Protein AF-A0A929EI55-F1 (afdb_monomer_lite)

pLDDT: mean 73.44, std 16.39, range [44.91, 92.25]

Foldseek 3Di:
DDPDDDDDPPVVPQQAAPVPRHRDPDVHHPVRVVVVVVVVVVVVVVVVPPPD

Radius of gyration: 20.56 Å; chains: 1; bounding box: 31×19×71 Å

Structure (mmCIF, N/CA/C/O backbone):
data_AF-A0A929EI55-F1
#
_entry.id   AF-A0A929EI55-F1
#
loop_
_atom_site.group_PDB
_atom_site.id
_atom_site.type_symbol
_atom_site.label_atom_id
_atom_site.label_alt_id
_atom_site.label_comp_id
_atom_site.label_asym_id
_atom_site.label_entity_id
_atom_site.label_seq_id
_atom_site.pdbx_PDB_ins_code
_atom_site.Cartn_x
_atom_site.Cartn_y
_atom_site.Cartn_z
_atom_site.occupancy
_atom_site.B_iso_or_equiv
_atom_site.auth_seq_id
_atom_site.auth_comp_id
_atom_site.auth_asym_id
_atom_site.auth_atom_id
_atom_site.pdbx_PDB_model_num
ATOM 1 N N . MET A 1 1 ? -1.720 -3.892 -44.596 1.00 47.62 1 MET A N 1
ATOM 2 C CA . MET A 1 1 ? -0.561 -4.553 -43.963 1.00 47.62 1 MET A CA 1
ATOM 3 C C . MET A 1 1 ? -0.052 -3.560 -42.932 1.00 47.62 1 MET A C 1
ATOM 5 O O . MET A 1 1 ? 0.235 -2.448 -43.335 1.00 47.62 1 MET A O 1
ATOM 9 N N . THR A 1 2 ? -0.048 -3.786 -41.628 1.00 44.91 2 THR A N 1
ATOM 10 C CA . THR A 1 2 ? -0.175 -5.024 -40.855 1.00 44.91 2 THR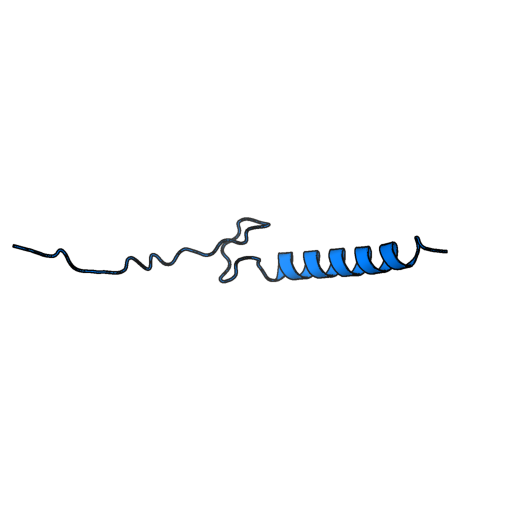 A CA 1
ATOM 11 C C . THR A 1 2 ? -0.532 -4.584 -39.435 1.00 44.91 2 THR A C 1
ATOM 13 O O . THR A 1 2 ? 0.006 -3.591 -38.955 1.00 44.91 2 THR A O 1
ATOM 16 N N . GLU A 1 3 ? -1.453 -5.290 -38.789 1.00 61.81 3 GLU A N 1
ATOM 17 C CA . GLU A 1 3 ? -1.717 -5.173 -37.358 1.00 61.81 3 GLU A CA 1
ATOM 18 C C . GLU A 1 3 ? -0.442 -5.536 -36.582 1.00 61.81 3 GLU A C 1
ATOM 20 O O . GLU A 1 3 ? -0.061 -6.705 -36.503 1.00 61.81 3 GLU A O 1
ATOM 25 N N . GLU A 1 4 ? 0.242 -4.541 -36.017 1.00 61.88 4 GLU A N 1
ATOM 26 C CA . GLU A 1 4 ? 1.351 -4.766 -35.086 1.00 61.88 4 GLU A CA 1
ATOM 27 C C . GLU A 1 4 ? 0.789 -5.162 -33.713 1.00 61.88 4 GLU A C 1
ATOM 29 O O . GLU A 1 4 ? 0.591 -4.358 -32.805 1.00 61.88 4 GLU A O 1
ATOM 34 N N . LYS A 1 5 ? 0.429 -6.448 -33.628 1.00 55.03 5 LYS A N 1
ATOM 35 C CA . LYS A 1 5 ? 0.895 -7.408 -32.615 1.00 55.03 5 LYS A CA 1
ATOM 36 C C . LYS A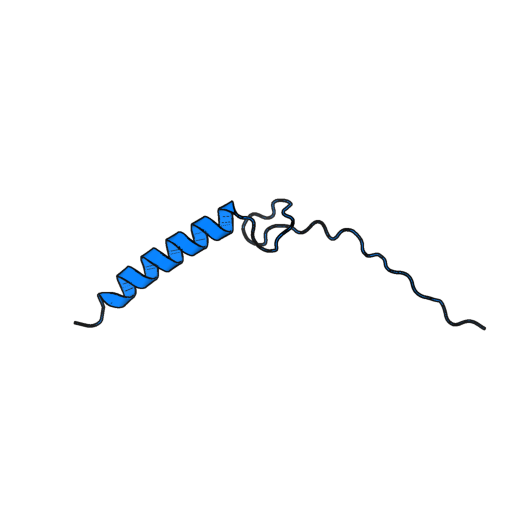 1 5 ? 1.516 -6.718 -31.384 1.00 55.03 5 LYS A C 1
ATOM 38 O O . LYS A 1 5 ? 2.571 -6.103 -31.468 1.00 55.03 5 LYS A O 1
ATOM 43 N N . ARG A 1 6 ? 0.815 -6.720 -30.240 1.00 57.66 6 ARG A N 1
ATOM 44 C CA . ARG A 1 6 ? 1.060 -7.676 -29.133 1.00 57.66 6 ARG A CA 1
ATOM 45 C C . ARG A 1 6 ? 2.570 -7.789 -28.896 1.00 57.66 6 ARG A C 1
ATOM 47 O O . ARG A 1 6 ? 3.285 -8.268 -29.755 1.00 57.66 6 ARG A O 1
ATOM 54 N N . GLU A 1 7 ? 3.100 -7.299 -27.790 1.00 52.94 7 GLU A N 1
ATOM 55 C CA . GLU A 1 7 ? 3.500 -8.157 -26.669 1.00 52.94 7 GLU A CA 1
ATOM 56 C C . GLU A 1 7 ? 4.034 -7.182 -25.599 1.00 52.94 7 GLU A C 1
ATOM 58 O O . GLU A 1 7 ? 4.987 -6.440 -25.805 1.00 52.94 7 GLU A O 1
ATOM 63 N N . GLU A 1 8 ? 3.262 -6.941 -24.545 1.00 53.28 8 GLU A N 1
ATOM 64 C CA . GLU A 1 8 ? 3.558 -7.582 -23.264 1.00 53.28 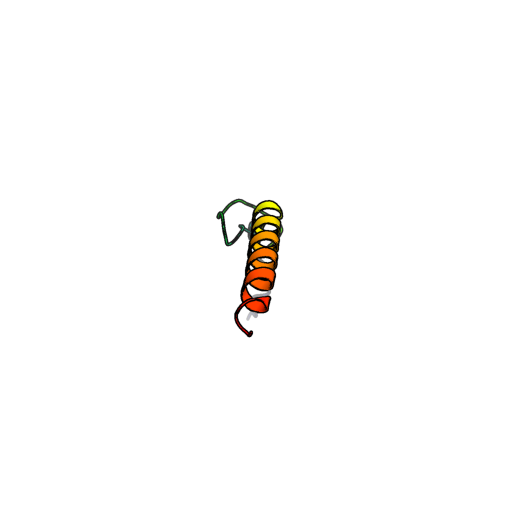8 GLU A CA 1
ATOM 65 C C . GLU A 1 8 ? 4.974 -7.260 -22.752 1.00 53.28 8 GLU A C 1
ATOM 67 O O . GLU A 1 8 ? 5.733 -8.132 -22.356 1.00 53.28 8 GLU A O 1
ATOM 72 N N . SER A 1 9 ? 5.324 -5.973 -22.655 1.00 47.75 9 SER A N 1
ATOM 73 C CA . SER A 1 9 ? 6.223 -5.565 -21.573 1.00 47.75 9 SER A CA 1
ATOM 74 C C . SER A 1 9 ? 5.418 -5.564 -20.275 1.00 47.75 9 SER A C 1
ATOM 76 O O . SER A 1 9 ? 5.103 -4.518 -19.703 1.00 47.75 9 SER A O 1
ATOM 78 N N . LEU A 1 10 ? 5.148 -6.771 -19.768 1.00 55.03 10 LEU A N 1
ATOM 79 C CA . LEU A 1 10 ? 5.263 -7.068 -18.342 1.00 55.03 10 LEU A CA 1
ATOM 80 C C . LEU A 1 10 ? 6.722 -6.788 -17.950 1.00 55.03 10 LEU A C 1
ATOM 82 O O . LEU A 1 10 ? 7.464 -7.681 -17.560 1.00 55.03 10 LEU A O 1
ATOM 86 N N . ALA A 1 11 ? 7.158 -5.530 -18.102 1.00 52.38 11 ALA A N 1
ATOM 87 C CA . ALA A 1 11 ? 8.256 -5.012 -17.329 1.00 52.38 11 ALA A CA 1
ATOM 88 C C . ALA A 1 11 ? 7.875 -5.412 -15.919 1.00 52.38 11 ALA A C 1
ATOM 90 O O . ALA A 1 11 ? 6.783 -5.049 -15.475 1.00 52.38 11 ALA A O 1
ATOM 91 N N . GLU A 1 12 ? 8.692 -6.251 -15.298 1.00 57.09 12 GLU A N 1
ATOM 92 C CA . GLU A 1 12 ? 8.646 -6.535 -13.879 1.00 57.09 12 GLU A CA 1
ATOM 93 C C . GLU A 1 12 ? 8.631 -5.163 -13.211 1.00 57.09 12 GLU A C 1
ATOM 95 O O . GLU A 1 12 ? 9.672 -4.530 -13.017 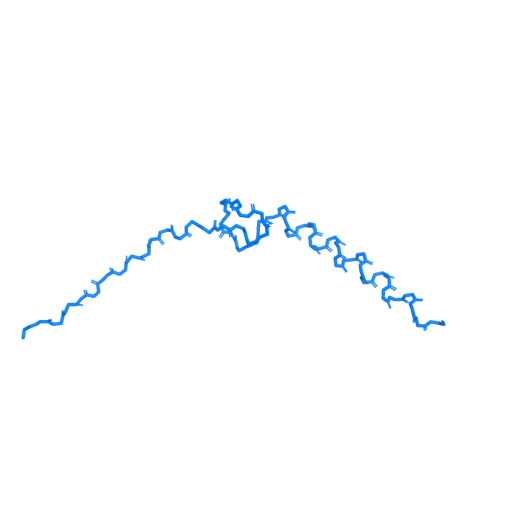1.00 57.09 12 GLU A O 1
ATOM 100 N N . LYS A 1 13 ? 7.427 -4.611 -13.015 1.00 59.53 13 LYS A N 1
ATOM 101 C CA . LYS A 1 13 ? 7.218 -3.311 -12.408 1.00 59.53 13 LYS A CA 1
ATOM 102 C C . LYS A 1 13 ? 7.657 -3.612 -11.009 1.00 59.53 13 LYS A C 1
ATOM 104 O O . LYS A 1 13 ? 6.890 -4.219 -10.275 1.00 59.53 13 LYS A O 1
ATOM 109 N N . LYS A 1 14 ? 8.929 -3.339 -10.714 1.00 63.06 14 LYS A N 1
ATOM 110 C CA . LYS A 1 14 ? 9.515 -3.569 -9.404 1.00 63.06 14 LYS A CA 1
ATOM 111 C C . LYS A 1 14 ? 8.573 -2.858 -8.463 1.00 63.06 14 LYS A C 1
ATOM 113 O O . LYS A 1 14 ? 8.535 -1.627 -8.452 1.00 63.06 14 LYS A O 1
ATOM 118 N N . HIS A 1 15 ? 7.709 -3.631 -7.818 1.00 74.50 15 HIS A N 1
ATOM 119 C CA . HIS A 1 15 ? 6.709 -3.058 -6.961 1.00 74.50 15 HIS A CA 1
ATOM 120 C C . HIS A 1 15 ? 7.533 -2.382 -5.864 1.00 74.50 15 HIS A C 1
ATOM 122 O O . HIS A 1 15 ? 8.557 -2.888 -5.393 1.00 74.50 15 HIS A O 1
ATOM 128 N N . VAL A 1 16 ? 7.222 -1.122 -5.611 1.00 85.88 16 VAL A N 1
ATOM 129 C CA . VAL A 1 16 ? 7.871 -0.361 -4.557 1.00 85.88 16 VAL A CA 1
ATOM 130 C C . VAL A 1 16 ? 6.808 -0.075 -3.530 1.00 85.88 16 VAL A C 1
ATOM 132 O O . VAL A 1 16 ? 5.672 0.270 -3.860 1.00 85.88 16 VAL A O 1
ATOM 135 N N . CYS A 1 17 ? 7.181 -0.235 -2.269 1.00 89.62 17 CYS A N 1
ATOM 136 C CA . CYS A 1 17 ? 6.318 0.134 -1.173 1.00 89.62 17 CYS A CA 1
ATOM 137 C C . CYS A 1 17 ? 5.962 1.616 -1.313 1.00 89.62 17 CYS A C 1
ATOM 139 O O . CYS A 1 17 ? 6.847 2.468 -1.308 1.00 89.62 17 CYS A O 1
ATOM 141 N N . SER A 1 18 ? 4.676 1.942 -1.372 1.00 89.25 18 SER A N 1
ATOM 142 C CA . SER A 1 18 ? 4.211 3.328 -1.512 1.00 89.25 18 SER A CA 1
ATOM 143 C C . SER A 1 18 ? 4.485 4.187 -0.270 1.00 89.25 18 SER A C 1
ATOM 145 O O . SER A 1 18 ? 4.350 5.403 -0.321 1.00 89.25 18 SER A O 1
ATOM 147 N N . VAL A 1 19 ? 4.888 3.567 0.845 1.00 90.62 19 VAL A N 1
ATOM 148 C CA . VAL A 1 19 ? 5.170 4.248 2.118 1.00 90.62 19 VAL A CA 1
ATOM 149 C C . VAL A 1 19 ? 6.657 4.560 2.284 1.00 90.62 19 VAL A C 1
ATOM 151 O O . VAL A 1 19 ? 7.014 5.657 2.695 1.00 90.62 19 VAL A O 1
ATOM 154 N N . CYS A 1 20 ? 7.538 3.598 1.990 1.00 91.88 20 CYS A N 1
ATOM 155 C CA . CYS A 1 20 ? 8.984 3.754 2.196 1.00 91.88 20 CYS A CA 1
ATOM 156 C C . CYS A 1 20 ? 9.820 3.691 0.911 1.00 91.88 20 CYS A C 1
ATOM 158 O O . CYS A 1 20 ? 11.045 3.714 0.997 1.00 91.88 20 CYS A O 1
ATOM 160 N N . ALA A 1 21 ? 9.179 3.570 -0.256 1.00 87.88 21 ALA A N 1
ATOM 161 C CA . ALA A 1 21 ? 9.796 3.469 -1.582 1.00 87.88 21 ALA A CA 1
ATOM 162 C C . ALA A 1 21 ? 10.820 2.327 -1.746 1.00 87.88 21 ALA A C 1
ATOM 164 O O . ALA A 1 21 ? 11.578 2.294 -2.713 1.00 87.88 21 ALA A O 1
ATOM 165 N N . LYS A 1 22 ? 10.844 1.363 -0.816 1.00 86.25 22 LYS A N 1
ATOM 166 C CA . LYS A 1 22 ? 11.693 0.172 -0.915 1.00 86.25 22 LYS A CA 1
ATOM 167 C C . LYS A 1 22 ? 11.104 -0.833 -1.906 1.00 86.25 22 LYS A C 1
ATOM 169 O O . LYS A 1 22 ? 9.879 -0.956 -1.950 1.00 86.25 22 LYS A O 1
ATOM 174 N N . PRO A 1 23 ? 11.943 -1.583 -2.641 1.00 84.69 23 PRO A N 1
ATOM 175 C CA . PRO A 1 23 ? 11.469 -2.672 -3.486 1.00 84.69 23 PRO A CA 1
ATOM 176 C C . PRO A 1 23 ? 10.733 -3.703 -2.624 1.00 84.69 23 PRO A C 1
ATOM 178 O O . PRO A 1 23 ? 11.240 -4.134 -1.589 1.00 84.69 23 PRO A O 1
ATOM 181 N N . SER A 1 24 ? 9.514 -4.039 -3.018 1.00 82.69 24 SER A N 1
ATOM 182 C CA . SER A 1 24 ? 8.598 -4.918 -2.297 1.00 82.69 24 SER A CA 1
ATOM 183 C C . SER A 1 24 ? 7.659 -5.554 -3.305 1.00 82.69 24 SER A C 1
ATOM 185 O O . SER A 1 24 ? 7.170 -4.859 -4.177 1.00 82.69 24 SER A O 1
ATOM 187 N N . ASP A 1 25 ? 7.350 -6.839 -3.177 1.00 82.56 25 ASP A N 1
ATOM 188 C CA . ASP A 1 25 ? 6.414 -7.511 -4.096 1.00 82.56 25 ASP A CA 1
ATOM 189 C C . ASP A 1 25 ? 4.975 -6.955 -3.984 1.00 82.56 25 ASP A C 1
ATOM 191 O O . ASP A 1 25 ? 4.165 -7.014 -4.903 1.00 82.56 25 ASP A O 1
ATOM 195 N N . THR A 1 26 ? 4.679 -6.327 -2.846 1.00 83.50 26 THR A N 1
ATOM 196 C CA . THR A 1 26 ? 3.389 -5.731 -2.497 1.00 83.50 26 THR A CA 1
ATOM 197 C C . THR A 1 26 ? 3.394 -4.200 -2.583 1.00 83.50 26 THR A C 1
ATOM 199 O O . THR A 1 26 ? 4.426 -3.547 -2.413 1.00 83.50 26 THR A O 1
ATOM 202 N N . LEU A 1 27 ? 2.204 -3.601 -2.754 1.00 86.25 27 LEU A N 1
ATOM 203 C CA . LEU A 1 27 ? 2.006 -2.139 -2.769 1.00 86.25 27 LEU A CA 1
ATOM 204 C C . LEU A 1 27 ? 2.497 -1.455 -1.480 1.00 86.25 27 LEU A C 1
ATOM 206 O O . LEU A 1 27 ? 3.009 -0.337 -1.517 1.00 86.25 27 LEU A O 1
ATOM 210 N N . ILE A 1 28 ? 2.346 -2.128 -0.338 1.00 89.88 28 ILE A N 1
ATOM 211 C CA . ILE A 1 28 ? 2.864 -1.712 0.966 1.00 89.88 28 ILE A CA 1
ATOM 212 C C . ILE A 1 28 ? 3.656 -2.891 1.529 1.00 89.88 28 ILE A C 1
ATOM 214 O O . ILE A 1 28 ? 3.124 -3.994 1.642 1.00 89.88 28 ILE A O 1
ATOM 218 N N . CYS A 1 29 ? 4.928 -2.683 1.871 1.00 91.75 29 CYS A N 1
ATOM 219 C CA . CYS A 1 29 ? 5.750 -3.745 2.450 1.00 91.75 29 CYS A CA 1
ATOM 220 C C . CYS A 1 29 ? 5.245 -4.143 3.842 1.00 91.75 29 CYS A C 1
ATOM 222 O O . CYS A 1 29 ? 4.702 -3.307 4.566 1.00 91.75 29 CYS A O 1
ATOM 224 N N . HIS A 1 30 ? 5.501 -5.388 4.252 1.00 90.38 30 HIS A N 1
ATOM 225 C CA . HIS A 1 30 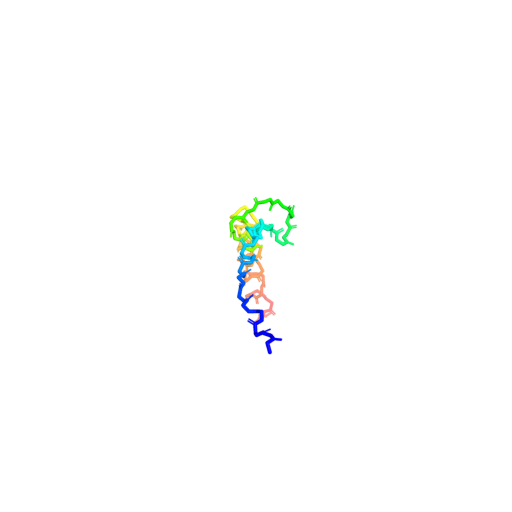? 5.051 -5.918 5.546 1.00 90.38 30 HIS A CA 1
ATOM 226 C C . HIS A 1 30 ? 5.417 -5.022 6.740 1.00 90.38 30 HIS A C 1
ATOM 228 O O . HIS A 1 30 ? 4.592 -4.815 7.619 1.00 90.38 30 HIS A O 1
ATOM 234 N N . ALA A 1 31 ? 6.608 -4.414 6.746 1.00 91.25 31 ALA A N 1
ATOM 235 C CA . ALA A 1 31 ? 7.020 -3.506 7.821 1.00 91.25 31 ALA A CA 1
ATOM 236 C C . ALA A 1 31 ? 6.163 -2.226 7.896 1.00 91.25 31 ALA A C 1
ATOM 238 O O . ALA A 1 31 ? 5.878 -1.728 8.982 1.00 91.25 31 ALA A O 1
ATOM 239 N N . CYS A 1 32 ? 5.762 -1.671 6.750 1.00 92.25 32 CYS A N 1
ATOM 240 C CA . CYS A 1 32 ? 4.875 -0.509 6.706 1.00 92.25 32 CYS A CA 1
ATOM 241 C C . CYS A 1 32 ? 3.422 -0.905 6.988 1.00 92.25 32 CYS A C 1
ATOM 243 O O . CYS A 1 32 ? 2.717 -0.159 7.656 1.00 92.25 32 CYS A O 1
ATOM 245 N N . GLU A 1 33 ? 2.992 -2.076 6.520 1.00 91.44 33 GLU A N 1
ATOM 246 C CA . GLU A 1 33 ? 1.664 -2.625 6.796 1.00 91.44 33 GLU A CA 1
ATOM 247 C C . GLU A 1 33 ? 1.450 -2.857 8.298 1.00 91.44 33 GLU A C 1
ATOM 249 O O . GLU A 1 33 ? 0.408 -2.484 8.833 1.00 91.44 33 GLU A O 1
ATOM 254 N N . ASP A 1 34 ? 2.445 -3.415 8.990 1.00 92.12 34 ASP A N 1
ATOM 255 C CA . ASP A 1 34 ? 2.380 -3.673 10.429 1.00 92.12 34 ASP A CA 1
ATOM 256 C C . ASP A 1 34 ? 2.269 -2.374 11.238 1.00 92.12 34 ASP A C 1
ATOM 258 O O . ASP A 1 34 ? 1.384 -2.233 12.081 1.00 92.12 34 ASP A O 1
ATOM 262 N N . ARG A 1 35 ? 3.074 -1.363 10.881 1.00 91.50 35 ARG A N 1
ATOM 263 C CA . ARG A 1 35 ? 2.990 -0.017 11.470 1.00 91.50 35 ARG A CA 1
ATOM 264 C C . ARG A 1 35 ? 1.620 0.621 11.256 1.00 91.50 35 ARG A C 1
ATOM 266 O O . ARG A 1 35 ? 1.028 1.108 12.209 1.00 91.50 35 ARG A O 1
ATOM 273 N N . LEU A 1 36 ? 1.097 0.578 10.029 1.00 90.50 36 LEU A N 1
ATOM 274 C CA . LEU A 1 36 ? -0.226 1.123 9.714 1.00 90.50 36 LEU A CA 1
ATOM 275 C C . LEU A 1 36 ? -1.336 0.400 10.485 1.00 90.50 36 LEU A C 1
ATOM 277 O O . LEU A 1 36 ? -2.277 1.045 10.947 1.00 90.50 36 LEU A O 1
ATOM 281 N N . ARG A 1 37 ? -1.233 -0.926 10.654 1.00 90.38 37 ARG A N 1
ATOM 282 C CA . ARG A 1 37 ? -2.169 -1.695 11.485 1.00 90.38 37 ARG A CA 1
ATOM 283 C C . ARG A 1 37 ? -2.074 -1.313 12.959 1.00 90.38 37 ARG A C 1
ATOM 285 O O . ARG A 1 37 ? -3.120 -1.142 13.581 1.00 90.38 37 ARG A O 1
ATOM 292 N N . ALA A 1 38 ? -0.869 -1.135 13.498 1.00 89.69 38 ALA A N 1
ATOM 293 C CA . ALA A 1 38 ? -0.670 -0.666 14.867 1.00 89.69 38 ALA A CA 1
ATOM 294 C C . ALA A 1 38 ? -1.285 0.730 15.070 1.00 89.69 38 ALA A C 1
ATOM 296 O O . ALA A 1 38 ? -2.141 0.897 15.936 1.00 89.69 38 ALA A O 1
ATOM 297 N N . GLU A 1 39 ? -0.977 1.687 14.188 1.00 89.38 39 GLU A N 1
ATOM 298 C CA . GLU A 1 39 ? -1.535 3.045 14.243 1.00 89.38 39 GLU A CA 1
ATOM 299 C C . GLU A 1 39 ? -3.069 3.048 14.118 1.00 89.38 39 GLU A C 1
ATOM 301 O O . GLU A 1 39 ? -3.762 3.819 14.788 1.00 89.38 39 GLU A O 1
ATOM 306 N N . ALA A 1 40 ? -3.633 2.184 13.269 1.00 87.56 40 ALA A N 1
ATOM 307 C CA . ALA A 1 40 ? -5.078 2.037 13.128 1.00 87.56 40 ALA A CA 1
ATOM 308 C C . ALA A 1 40 ? -5.726 1.440 14.386 1.00 87.56 40 ALA A C 1
ATOM 310 O O . ALA A 1 40 ? -6.833 1.840 14.750 1.00 87.56 40 ALA A O 1
ATOM 311 N N . LEU A 1 41 ? -5.056 0.502 15.057 1.00 83.94 41 LEU A N 1
ATOM 312 C CA . LEU A 1 41 ? -5.526 -0.090 16.306 1.00 83.94 41 LEU A CA 1
ATOM 313 C C . LEU A 1 41 ? -5.480 0.923 17.458 1.00 83.94 41 LEU A C 1
ATOM 315 O O . LEU A 1 41 ? -6.433 1.016 18.230 1.00 83.94 41 LEU A O 1
ATOM 319 N N . GLU A 1 42 ? -4.424 1.731 17.544 1.00 81.25 42 GLU A N 1
ATOM 320 C CA . GLU A 1 42 ? -4.309 2.819 18.523 1.00 81.25 42 GLU A CA 1
ATOM 321 C C . GLU A 1 42 ? -5.386 3.890 18.298 1.00 81.25 42 GLU A C 1
ATOM 323 O O . GLU A 1 42 ? -6.095 4.279 19.228 1.00 81.25 42 GLU A O 1
ATOM 328 N N . LYS A 1 43 ? -5.604 4.304 17.043 1.00 75.38 43 LYS A N 1
ATOM 329 C CA . LYS A 1 43 ? -6.663 5.267 16.694 1.00 75.38 43 LYS A CA 1
ATOM 330 C C . LYS A 1 43 ? -8.070 4.734 16.963 1.00 75.38 43 LYS A C 1
ATOM 332 O O . LYS A 1 43 ? -8.963 5.528 17.247 1.00 75.38 43 LYS A O 1
ATOM 337 N N . GLN A 1 44 ? -8.305 3.426 16.857 1.00 66.25 44 GLN A N 1
ATOM 338 C CA . GLN A 1 44 ? -9.598 2.833 17.217 1.00 66.25 44 GLN A CA 1
ATOM 339 C C . GLN A 1 44 ? -9.848 2.866 18.729 1.00 66.25 44 GLN A C 1
ATOM 341 O O . GLN A 1 44 ? -10.974 3.125 19.149 1.00 66.25 44 GLN A O 1
ATOM 346 N N . GLN A 1 45 ? -8.806 2.678 19.543 1.00 61.97 45 GLN A N 1
ATOM 347 C CA . GLN A 1 45 ? -8.917 2.778 21.001 1.00 61.97 45 GLN A CA 1
ATOM 348 C C . GLN A 1 45 ? -9.185 4.211 21.477 1.00 61.97 45 GLN A C 1
ATOM 350 O O . GLN A 1 45 ? -9.905 4.402 22.455 1.00 61.97 45 GLN A O 1
ATOM 355 N N . ASP A 1 46 ? -8.646 5.213 20.782 1.00 58.34 46 ASP A N 1
ATOM 356 C CA . ASP A 1 46 ? -8.878 6.625 21.105 1.00 58.34 46 ASP A CA 1
ATOM 357 C C . ASP A 1 46 ? -10.295 7.083 20.708 1.00 58.34 46 ASP A C 1
ATOM 359 O O . ASP A 1 46 ? -11.017 7.695 21.497 1.00 58.34 46 ASP A O 1
ATOM 363 N N . LYS A 1 47 ? -10.769 6.662 19.527 1.00 57.75 47 LYS A N 1
ATOM 364 C CA . LYS A 1 47 ? -12.129 6.964 19.043 1.00 57.75 47 LYS A CA 1
ATOM 365 C C . LYS A 1 47 ? -13.245 6.352 19.897 1.00 57.75 47 LYS A C 1
ATOM 367 O O . LYS A 1 47 ? -14.355 6.873 19.887 1.00 57.75 47 LYS A O 1
ATOM 372 N N . GLY A 1 48 ? -12.966 5.283 20.645 1.00 55.66 48 GLY A N 1
ATOM 373 C CA . GLY A 1 48 ? -13.912 4.689 21.595 1.00 55.66 48 GLY A CA 1
ATOM 374 C C . GLY A 1 48 ? -14.063 5.458 22.914 1.00 55.66 48 GLY A C 1
ATOM 375 O O . GLY A 1 48 ? -15.000 5.188 23.660 1.00 55.66 48 GLY A O 1
ATOM 376 N N . LYS A 1 49 ? -13.167 6.409 23.219 1.00 55.38 49 LYS A N 1
ATOM 377 C CA . LYS A 1 49 ? -13.162 7.162 24.489 1.00 55.38 49 LYS A CA 1
ATOM 378 C C . LYS A 1 49 ? -13.751 8.569 24.386 1.00 55.38 49 LYS A C 1
ATOM 380 O O . LYS A 1 49 ? -14.005 9.182 25.415 1.00 55.38 49 LYS A O 1
ATOM 3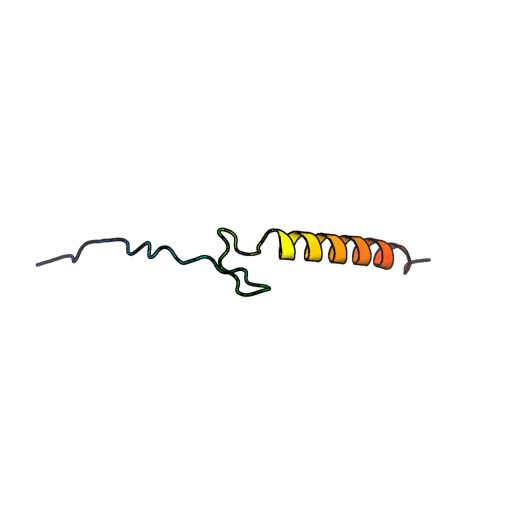85 N N . HIS A 1 50 ? -13.994 9.080 23.180 1.00 53.75 50 HIS A N 1
ATOM 386 C CA . HIS A 1 50 ? -14.494 10.444 22.964 1.00 53.75 50 HIS A CA 1
ATOM 387 C C . HIS A 1 50 ? -16.034 10.552 22.922 1.00 53.75 50 HIS A C 1
ATOM 389 O O . HIS A 1 50 ? -16.566 11.512 22.377 1.00 53.75 50 HIS A O 1
ATOM 395 N N . ASN A 1 51 ? -16.773 9.571 23.451 1.00 53.09 51 ASN A N 1
ATOM 396 C CA . ASN A 1 51 ? -18.243 9.593 23.421 1.00 53.09 51 ASN A CA 1
ATOM 397 C C . ASN A 1 51 ? -18.895 9.262 24.776 1.00 53.09 51 ASN A C 1
ATOM 399 O O . ASN A 1 51 ? -19.926 8.589 24.810 1.00 53.09 51 ASN A O 1
ATOM 403 N N . ILE A 1 52 ? -18.301 9.724 25.882 1.00 52.69 52 ILE A N 1
ATOM 404 C CA . ILE A 1 52 ? -18.954 9.758 27.201 1.00 52.69 52 ILE A CA 1
ATOM 405 C C . ILE A 1 52 ? -18.999 11.175 27.760 1.00 52.69 52 ILE A C 1
ATOM 407 O O . ILE A 1 52 ? -18.012 11.914 27.547 1.00 52.69 52 ILE A O 1
#

Secondary structure (DSSP, 8-state):
---------------B-TTT--B-SSSS-HHHHHHHHHHHHHHHHHHTTS--

Sequence (52 aa):
MTEEKREESLAEKKHVCSVCAKPSDTLICHACEDRLRAEALEKQQDKGKHNI